Protein AF-A0A855GTX8-F1 (afdb_monomer_lite)

Organism: NCBI:txid69966

Structure (mmCIF, N/CA/C/O backbone):
data_AF-A0A855GTX8-F1
#
_entry.id   AF-A0A855GTX8-F1
#
loop_
_atom_site.group_PDB
_atom_site.id
_atom_site.type_symbol
_atom_site.label_atom_id
_atom_site.label_alt_id
_atom_site.label_comp_id
_atom_site.label_asym_id
_atom_site.label_entity_id
_atom_site.label_seq_id
_atom_site.pdbx_PDB_ins_code
_atom_site.Cartn_x
_atom_site.Cartn_y
_atom_site.Cartn_z
_atom_site.occupancy
_atom_site.B_iso_or_equiv
_atom_site.auth_seq_id
_atom_site.auth_comp_id
_atom_site.auth_asym_id
_atom_site.auth_atom_id
_atom_site.pdbx_PDB_model_num
ATOM 1 N N . MET A 1 1 ? 10.709 -0.666 -20.023 1.00 70.56 1 MET A N 1
ATOM 2 C CA . MET A 1 1 ? 11.473 0.275 -19.164 1.00 70.56 1 MET A CA 1
ATOM 3 C C . MET A 1 1 ? 10.762 1.585 -18.748 1.00 70.56 1 MET A C 1
ATOM 5 O O . MET A 1 1 ? 10.363 1.675 -17.596 1.00 70.56 1 MET A O 1
ATOM 9 N N . PHE A 1 2 ? 10.620 2.634 -19.586 1.00 75.50 2 PHE A N 1
ATOM 10 C CA . PHE A 1 2 ? 10.096 3.952 -19.126 1.00 75.50 2 PHE A CA 1
ATOM 11 C C . PHE A 1 2 ? 8.632 3.899 -18.656 1.00 75.50 2 PHE A C 1
ATOM 13 O O . PHE A 1 2 ? 8.280 4.463 -17.623 1.00 75.50 2 PHE A O 1
ATOM 20 N N . PHE A 1 3 ? 7.789 3.171 -19.390 1.00 78.75 3 PHE A N 1
ATOM 21 C CA . PHE A 1 3 ? 6.381 2.980 -19.041 1.00 78.75 3 PHE A CA 1
ATOM 22 C C . PHE A 1 3 ? 6.213 2.196 -17.727 1.00 78.75 3 PHE A C 1
ATOM 24 O O . PHE A 1 3 ? 5.403 2.574 -16.886 1.00 78.75 3 PHE A O 1
ATOM 31 N N . ASP A 1 4 ? 7.047 1.175 -17.498 1.00 78.38 4 ASP A N 1
ATOM 32 C CA . ASP A 1 4 ? 7.040 0.382 -16.261 1.00 78.38 4 ASP A CA 1
ATOM 33 C C . ASP A 1 4 ? 7.415 1.222 -15.035 1.00 78.38 4 ASP A C 1
ATOM 35 O O . ASP A 1 4 ? 6.800 1.084 -13.982 1.00 78.38 4 ASP A O 1
ATOM 39 N N . ILE A 1 5 ? 8.371 2.149 -15.174 1.00 84.69 5 ILE A N 1
ATOM 40 C CA . ILE A 1 5 ? 8.756 3.076 -14.098 1.00 84.69 5 ILE A CA 1
ATOM 41 C C . ILE A 1 5 ? 7.587 4.000 -13.728 1.00 84.69 5 ILE A C 1
ATOM 43 O O . ILE A 1 5 ? 7.331 4.220 -12.545 1.00 84.69 5 ILE A O 1
ATOM 47 N N . ILE A 1 6 ? 6.841 4.508 -14.715 1.00 88.19 6 ILE A N 1
ATOM 48 C CA . ILE A 1 6 ? 5.648 5.332 -14.462 1.00 88.19 6 ILE A CA 1
ATOM 49 C C . ILE A 1 6 ? 4.575 4.517 -13.734 1.00 88.19 6 ILE A C 1
ATOM 51 O O . ILE A 1 6 ? 3.999 5.003 -12.760 1.00 88.19 6 ILE A O 1
ATOM 55 N N . ILE A 1 7 ? 4.334 3.275 -14.164 1.00 87.44 7 ILE A N 1
ATOM 56 C CA . ILE A 1 7 ? 3.376 2.373 -13.512 1.00 87.44 7 ILE A CA 1
ATOM 57 C C . ILE A 1 7 ? 3.784 2.112 -12.060 1.00 87.44 7 ILE A C 1
ATOM 59 O O . ILE A 1 7 ? 2.952 2.221 -11.163 1.00 87.44 7 ILE A O 1
ATOM 63 N N . ILE A 1 8 ? 5.062 1.819 -11.810 1.00 88.69 8 ILE A N 1
ATOM 64 C CA . ILE A 1 8 ? 5.597 1.606 -10.461 1.00 88.69 8 ILE A CA 1
ATOM 65 C C . ILE A 1 8 ? 5.364 2.840 -9.584 1.00 88.69 8 ILE A C 1
ATOM 67 O O . ILE A 1 8 ? 4.883 2.706 -8.459 1.00 88.69 8 ILE A O 1
ATOM 71 N N . LEU A 1 9 ? 5.663 4.040 -10.091 1.00 90.62 9 LEU A N 1
ATOM 72 C CA . LEU A 1 9 ? 5.450 5.288 -9.357 1.00 90.62 9 LEU A CA 1
ATOM 73 C C . LEU A 1 9 ? 3.967 5.506 -9.039 1.00 90.62 9 LEU A C 1
ATOM 75 O O . LEU A 1 9 ? 3.629 5.782 -7.890 1.00 90.62 9 LEU A O 1
ATOM 79 N N . MET A 1 10 ? 3.076 5.311 -10.015 1.00 91.75 10 MET A N 1
ATOM 80 C CA . MET A 1 10 ? 1.629 5.406 -9.799 1.00 91.75 10 MET A CA 1
ATOM 81 C C . MET A 1 10 ? 1.134 4.405 -8.752 1.00 91.75 10 MET A C 1
ATOM 83 O O . MET A 1 10 ? 0.355 4.775 -7.874 1.00 91.75 10 MET A O 1
ATOM 87 N N . LEU A 1 11 ? 1.603 3.155 -8.804 1.00 91.06 11 LEU A N 1
ATOM 88 C CA . LEU A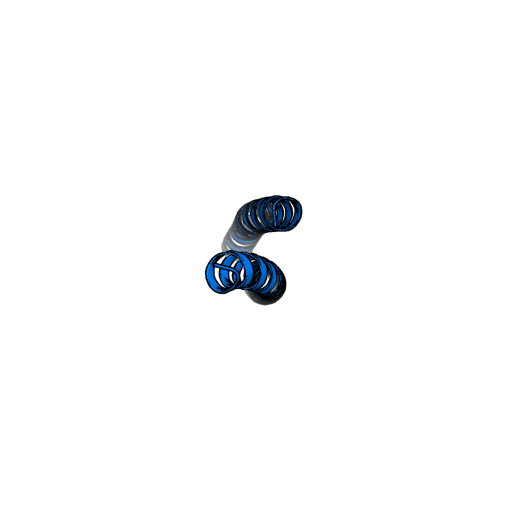 1 11 ? 1.235 2.117 -7.842 1.00 91.06 11 LEU A CA 1
ATOM 89 C C . LEU A 1 11 ? 1.761 2.424 -6.436 1.00 91.06 11 LEU A C 1
ATOM 91 O O . LEU A 1 11 ? 1.029 2.232 -5.470 1.00 91.06 11 LEU A O 1
ATOM 95 N N . LEU A 1 12 ? 2.981 2.952 -6.298 1.00 92.12 12 LEU A N 1
ATOM 96 C CA . LEU A 1 12 ? 3.541 3.379 -5.009 1.00 92.12 12 LEU A CA 1
ATOM 97 C C . LEU A 1 12 ? 2.767 4.558 -4.407 1.00 92.12 12 LEU A C 1
ATOM 99 O O . LEU A 1 12 ? 2.446 4.563 -3.214 1.00 92.12 12 LEU A O 1
ATOM 103 N N . THR A 1 13 ? 2.425 5.554 -5.226 1.00 92.94 13 THR A N 1
ATOM 104 C CA . THR A 1 13 ? 1.608 6.688 -4.784 1.00 92.94 13 THR A CA 1
ATOM 105 C C . THR A 1 13 ? 0.202 6.230 -4.401 1.00 92.94 13 THR A C 1
ATOM 107 O O . THR A 1 13 ? -0.285 6.590 -3.332 1.00 92.94 13 THR A O 1
ATOM 110 N N . GLY A 1 14 ? -0.426 5.375 -5.211 1.00 92.31 14 GLY A N 1
ATOM 111 C CA . GLY A 1 14 ? -1.737 4.798 -4.916 1.00 92.31 14 GLY A CA 1
ATOM 112 C C . GLY A 1 14 ? -1.738 3.948 -3.645 1.00 92.31 14 GLY A C 1
ATOM 113 O O . GLY A 1 14 ? -2.641 4.077 -2.822 1.00 92.31 14 GLY A O 1
ATOM 114 N N . LEU A 1 15 ? -0.698 3.136 -3.438 1.00 93.06 15 LEU A N 1
ATOM 115 C CA . LEU A 1 15 ? -0.533 2.310 -2.244 1.00 93.06 15 LEU A CA 1
ATOM 116 C C . LEU A 1 15 ? -0.390 3.165 -0.984 1.00 93.06 15 LEU A C 1
ATOM 118 O O . LEU A 1 15 ? -1.075 2.919 0.005 1.00 93.06 15 LEU A O 1
ATOM 122 N N . SER A 1 16 ? 0.473 4.182 -1.015 1.00 93.06 16 SER A N 1
ATOM 123 C CA . SER A 1 16 ? 0.703 5.048 0.147 1.00 93.06 16 SER A CA 1
ATOM 124 C C . SER A 1 16 ? -0.545 5.854 0.526 1.00 93.06 16 SER A C 1
ATOM 126 O O . SER A 1 16 ? -0.919 5.876 1.699 1.00 93.06 16 SER A O 1
ATOM 128 N N . LEU A 1 17 ? -1.248 6.434 -0.454 1.00 95.12 17 LEU A N 1
ATOM 129 C CA . LEU A 1 17 ? -2.531 7.114 -0.237 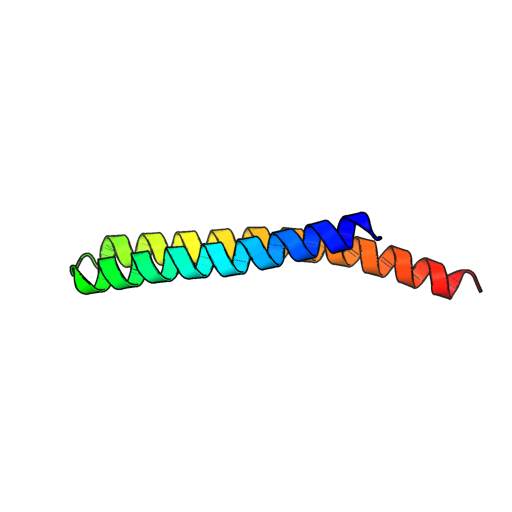1.00 95.12 17 LEU A CA 1
ATOM 130 C C . LEU A 1 17 ? -3.621 6.159 0.256 1.00 95.12 17 LEU A C 1
ATOM 132 O O . LEU A 1 17 ? -4.320 6.475 1.218 1.00 95.12 17 LEU A O 1
ATOM 136 N N . GLY A 1 18 ? -3.758 4.990 -0.371 1.00 91.81 18 GLY A N 1
ATOM 137 C CA . GLY A 1 18 ? -4.766 3.996 -0.007 1.00 91.81 18 GLY A CA 1
ATOM 138 C C . GLY A 1 18 ? -4.589 3.497 1.425 1.00 91.81 18 GLY A C 1
ATOM 139 O O . GLY A 1 18 ? -5.538 3.512 2.207 1.00 91.81 18 GLY A O 1
ATOM 140 N N . VAL A 1 19 ? -3.359 3.141 1.805 1.00 93.81 19 VAL A N 1
ATOM 141 C CA . VAL A 1 19 ? -3.035 2.719 3.175 1.00 93.81 19 VAL A CA 1
ATOM 142 C C . VAL A 1 19 ? -3.264 3.857 4.169 1.00 93.81 19 VAL A C 1
ATOM 144 O O . VAL A 1 19 ? -3.817 3.620 5.239 1.00 93.81 19 VAL A O 1
ATOM 147 N N . TYR A 1 20 ? -2.901 5.097 3.827 1.00 94.81 20 TYR A N 1
ATOM 148 C CA . TYR A 1 20 ? -3.146 6.253 4.691 1.00 94.81 20 TYR A CA 1
ATOM 149 C C . TYR A 1 20 ? -4.641 6.471 4.971 1.00 94.81 20 TYR A C 1
ATOM 151 O O . TYR A 1 20 ? -5.037 6.635 6.127 1.00 94.81 20 TYR A O 1
ATOM 159 N N . ILE A 1 21 ? -5.480 6.431 3.931 1.00 94.25 21 ILE A N 1
ATOM 160 C CA . ILE A 1 21 ? -6.934 6.603 4.059 1.00 94.25 21 ILE A CA 1
ATOM 161 C C . ILE A 1 21 ? -7.529 5.475 4.907 1.00 94.25 21 ILE A C 1
ATOM 163 O O . ILE A 1 21 ? -8.258 5.749 5.861 1.00 94.25 21 ILE A O 1
ATOM 167 N N . MET A 1 22 ? -7.183 4.220 4.609 1.00 93.94 22 MET A N 1
ATOM 168 C CA . MET A 1 22 ? -7.711 3.072 5.348 1.00 93.94 22 MET A CA 1
ATOM 169 C C . MET A 1 22 ? -7.253 3.070 6.805 1.00 93.94 22 MET A C 1
ATOM 171 O O . MET A 1 22 ? -8.058 2.804 7.692 1.00 93.94 22 MET A O 1
ATOM 175 N N . ASN A 1 23 ? -6.005 3.453 7.086 1.00 93.56 23 ASN A N 1
ATOM 176 C CA . ASN A 1 23 ? -5.527 3.602 8.461 1.00 93.56 23 ASN A CA 1
ATOM 177 C C . ASN A 1 23 ? -6.329 4.643 9.239 1.00 93.56 23 ASN A C 1
ATOM 179 O O . ASN A 1 23 ? -6.625 4.428 10.413 1.00 93.56 23 ASN A O 1
ATOM 183 N N . ARG A 1 24 ? -6.720 5.750 8.602 1.00 94.38 24 ARG A N 1
ATOM 184 C CA . ARG A 1 24 ? -7.578 6.749 9.244 1.00 94.38 24 ARG A CA 1
ATOM 185 C C . ARG A 1 24 ? -8.948 6.166 9.601 1.00 94.38 24 ARG A C 1
ATOM 187 O O . ARG A 1 24 ? -9.376 6.319 10.739 1.00 94.38 24 ARG A O 1
ATOM 194 N N . VAL A 1 25 ? -9.572 5.434 8.675 1.00 93.56 25 VAL A N 1
ATOM 195 C CA . VAL A 1 25 ? -10.847 4.732 8.916 1.00 93.56 25 VAL A CA 1
ATOM 196 C C . VAL A 1 25 ? -10.715 3.715 10.052 1.00 93.56 25 VAL A C 1
ATOM 198 O O . VAL A 1 25 ? -11.540 3.697 10.958 1.00 93.56 25 VAL A O 1
ATOM 201 N N . ILE A 1 26 ? -9.648 2.912 10.061 1.00 92.25 26 ILE A N 1
ATOM 202 C CA . ILE A 1 26 ? -9.383 1.920 11.112 1.00 92.25 26 ILE A CA 1
ATOM 203 C C . ILE A 1 26 ? -9.259 2.596 12.485 1.00 92.25 26 ILE A C 1
ATOM 205 O O . ILE A 1 26 ? -9.840 2.121 13.459 1.00 92.25 26 ILE A O 1
ATOM 209 N N . ILE A 1 27 ? -8.527 3.712 12.574 1.00 93.50 27 ILE A N 1
ATOM 210 C CA . ILE A 1 27 ? -8.383 4.483 13.817 1.00 93.50 27 ILE A CA 1
ATOM 211 C C . ILE A 1 27 ? -9.738 5.018 14.288 1.00 93.50 27 ILE A C 1
ATOM 213 O O . ILE A 1 27 ? -10.026 4.977 15.486 1.00 93.50 27 ILE A O 1
ATOM 217 N N . ASP A 1 28 ? -10.567 5.513 13.372 1.00 93.69 28 ASP A N 1
ATOM 218 C CA . ASP A 1 28 ? -11.887 6.039 13.711 1.00 93.69 28 ASP A CA 1
ATOM 219 C C . ASP A 1 28 ? -12.835 4.920 14.190 1.00 93.69 28 ASP A C 1
ATOM 221 O O . ASP A 1 28 ? -13.533 5.103 15.188 1.00 93.69 28 ASP A O 1
ATOM 225 N N . GLU A 1 29 ? -12.767 3.720 13.604 1.00 92.12 29 GLU A N 1
ATOM 226 C CA . GLU A 1 29 ? -13.494 2.535 14.090 1.00 92.12 29 GLU A CA 1
ATOM 227 C C . GLU A 1 29 ? -13.008 2.064 15.471 1.00 92.12 29 GLU A C 1
A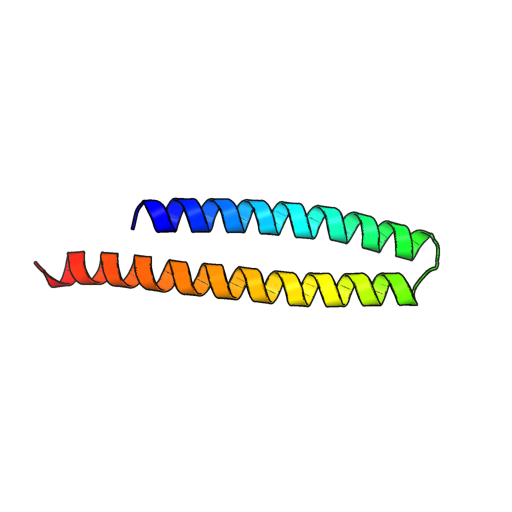TOM 229 O O . GLU A 1 29 ? -13.815 1.681 16.324 1.00 92.12 29 GLU A O 1
ATOM 234 N N . PHE A 1 30 ? -11.699 2.137 15.743 1.00 90.62 30 PHE A N 1
ATOM 235 C CA . PHE A 1 30 ? -11.163 1.858 17.080 1.00 90.62 30 PHE A CA 1
ATOM 236 C C . PHE A 1 30 ? -11.661 2.868 18.121 1.00 90.62 30 PHE A C 1
ATOM 238 O O . PHE A 1 30 ? -12.018 2.469 19.231 1.00 90.62 30 PHE A O 1
ATOM 245 N N . LYS A 1 31 ? -11.742 4.160 17.775 1.00 93.00 31 LYS A N 1
ATOM 246 C CA . LYS A 1 31 ? -12.308 5.197 18.658 1.00 93.00 31 LYS A CA 1
ATOM 247 C C . LYS A 1 31 ? -13.798 4.987 18.919 1.00 93.00 31 LYS A C 1
ATOM 249 O O . LYS A 1 31 ? -14.254 5.242 20.029 1.00 93.00 31 LYS A O 1
ATOM 254 N N . ALA A 1 32 ? -14.536 4.489 17.928 1.00 92.69 32 ALA A N 1
ATOM 255 C CA . ALA A 1 32 ? -15.950 4.142 18.051 1.00 92.69 32 ALA A CA 1
ATOM 256 C C . ALA A 1 32 ? -16.206 2.843 18.848 1.00 92.69 32 ALA A C 1
ATOM 258 O O . ALA A 1 32 ? -17.353 2.430 18.980 1.00 92.69 32 ALA A O 1
ATOM 259 N N . GLN A 1 33 ? -15.158 2.193 19.378 1.00 91.06 33 GLN A N 1
ATOM 260 C CA . GLN A 1 33 ? -15.209 0.884 20.049 1.00 91.06 33 GLN A CA 1
ATOM 261 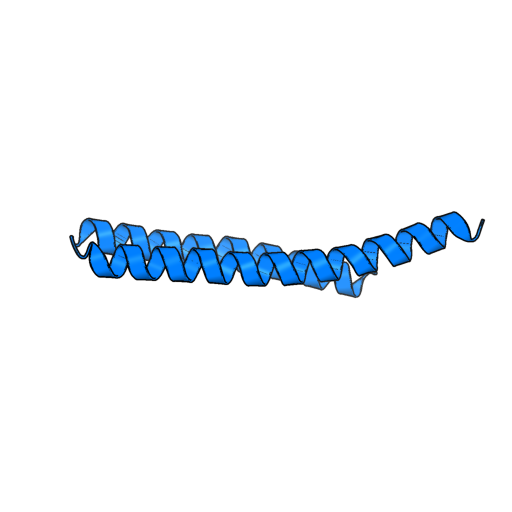C C . GLN A 1 33 ? -15.743 -0.265 19.169 1.00 91.06 33 GLN A C 1
ATOM 263 O O . GLN A 1 33 ? -16.055 -1.351 19.663 1.00 91.06 33 GLN A O 1
ATOM 268 N N . ASN A 1 34 ? -15.752 -0.094 17.845 1.00 89.38 34 ASN A N 1
ATOM 269 C CA . ASN A 1 34 ? -16.163 -1.105 16.870 1.00 89.38 34 ASN A CA 1
ATOM 270 C C . ASN A 1 34 ? -15.009 -2.059 16.528 1.00 89.38 34 ASN A C 1
ATOM 272 O O . ASN A 1 34 ? -14.617 -2.237 15.373 1.00 89.38 34 ASN A O 1
ATOM 276 N N . ILE A 1 35 ? -14.465 -2.717 17.551 1.00 89.69 35 ILE A N 1
ATOM 277 C CA . ILE A 1 35 ? -13.206 -3.473 17.470 1.00 89.69 35 ILE A CA 1
ATOM 278 C C . ILE A 1 35 ? -13.225 -4.538 16.357 1.00 89.69 35 ILE A C 1
ATOM 280 O O . ILE A 1 35 ? -12.254 -4.678 15.615 1.00 89.69 35 ILE A O 1
ATOM 284 N N . LYS A 1 36 ? -14.338 -5.267 16.184 1.00 91.38 36 LYS A N 1
ATOM 285 C CA . LYS A 1 36 ? -14.463 -6.279 15.117 1.00 91.38 36 LYS A CA 1
ATOM 286 C C . LYS A 1 36 ? -14.315 -5.680 13.715 1.00 91.38 36 LYS A C 1
ATOM 288 O O . LYS A 1 36 ? -13.618 -6.260 12.888 1.00 91.38 36 LYS A O 1
ATOM 293 N N . HIS A 1 37 ? -14.950 -4.539 13.454 1.00 88.31 37 HIS A N 1
ATOM 294 C CA . HIS A 1 37 ? -14.894 -3.887 12.144 1.00 88.31 37 HIS A CA 1
ATOM 295 C C . HIS A 1 37 ? -13.502 -3.312 11.882 1.00 88.31 37 HIS A C 1
ATOM 297 O O . HIS A 1 37 ? -12.956 -3.516 10.801 1.00 88.31 37 HIS A O 1
ATOM 303 N N . ALA A 1 38 ? -12.882 -2.706 12.898 1.00 89.94 38 ALA A N 1
ATOM 304 C CA . ALA A 1 38 ? -11.512 -2.211 12.810 1.00 89.94 38 ALA A CA 1
ATOM 305 C C . ALA A 1 38 ? -10.519 -3.319 12.404 1.00 89.94 38 ALA A C 1
ATOM 307 O O . ALA A 1 38 ? -9.713 -3.120 11.495 1.00 89.94 38 ALA A O 1
ATOM 308 N N . TYR A 1 39 ? -10.620 -4.514 13.005 1.00 91.12 39 TYR A N 1
ATOM 309 C CA . TYR A 1 39 ? -9.785 -5.656 12.615 1.00 91.12 39 TYR A CA 1
ATOM 310 C C . TYR A 1 39 ? -10.043 -6.123 11.180 1.00 91.12 39 TYR A C 1
ATOM 312 O O . TYR A 1 39 ? -9.087 -6.392 10.456 1.00 91.12 39 TYR A O 1
ATOM 320 N N . ILE A 1 40 ? -11.304 -6.198 10.747 1.00 93.62 40 ILE A N 1
ATOM 321 C CA . ILE A 1 40 ? -11.645 -6.593 9.371 1.00 93.62 40 ILE A CA 1
ATOM 322 C C . ILE A 1 40 ? -11.009 -5.624 8.367 1.00 93.62 40 ILE A C 1
ATOM 324 O O . ILE A 1 40 ? -10.328 -6.065 7.440 1.00 93.62 40 ILE A O 1
ATOM 328 N N . TYR A 1 41 ? -11.166 -4.314 8.574 1.00 91.88 41 TYR A N 1
ATOM 329 C CA . TYR A 1 41 ? -10.564 -3.308 7.699 1.00 91.88 41 TYR A CA 1
ATOM 330 C C . TYR A 1 41 ? -9.039 -3.377 7.697 1.00 91.88 41 TYR A C 1
ATOM 332 O O . TYR A 1 41 ? -8.424 -3.236 6.639 1.00 91.88 41 TYR A O 1
ATOM 340 N N . LEU A 1 42 ? -8.423 -3.657 8.846 1.00 92.00 42 LEU A N 1
ATOM 341 C CA . LEU A 1 42 ? -6.979 -3.832 8.952 1.00 92.00 42 LEU A CA 1
ATOM 342 C C . LEU A 1 42 ? -6.500 -5.029 8.121 1.00 92.00 42 LEU A C 1
ATOM 344 O O . LEU A 1 42 ? -5.606 -4.869 7.290 1.00 92.00 42 LEU A O 1
ATOM 348 N N . TYR A 1 43 ? -7.134 -6.196 8.259 1.00 93.25 43 TYR A N 1
ATOM 349 C CA . TYR A 1 43 ? -6.770 -7.384 7.478 1.00 93.25 43 TYR A CA 1
ATOM 350 C C . TYR A 1 43 ? -6.985 -7.195 5.973 1.00 93.25 43 TYR A C 1
ATOM 352 O O . TYR A 1 43 ? -6.117 -7.569 5.182 1.00 93.25 43 TYR A O 1
ATOM 360 N N . ILE A 1 44 ? -8.094 -6.569 5.567 1.00 93.38 44 ILE A N 1
ATOM 361 C CA . ILE A 1 44 ? -8.359 -6.254 4.155 1.00 93.38 44 ILE A CA 1
ATOM 362 C C . ILE A 1 44 ? -7.285 -5.309 3.606 1.00 93.38 44 ILE A C 1
ATOM 364 O O . ILE A 1 44 ? -6.775 -5.530 2.509 1.00 93.38 44 ILE A O 1
ATOM 368 N N . THR A 1 45 ? -6.895 -4.291 4.377 1.00 93.56 45 THR A N 1
ATOM 369 C CA . THR A 1 45 ? -5.870 -3.322 3.965 1.00 93.56 45 THR A CA 1
ATOM 370 C C . THR A 1 45 ? -4.502 -3.985 3.821 1.00 93.56 45 THR A C 1
ATOM 372 O O . THR A 1 45 ? -3.807 -3.738 2.837 1.00 93.56 45 THR A O 1
ATOM 375 N N . MET A 1 46 ? -4.126 -4.876 4.747 1.00 92.38 46 MET A N 1
ATOM 376 C CA . MET A 1 46 ? -2.874 -5.638 4.657 1.00 92.38 46 MET A CA 1
ATOM 377 C C . MET A 1 46 ? -2.848 -6.545 3.424 1.00 92.38 46 MET A C 1
ATOM 379 O O . MET A 1 46 ? -1.864 -6.551 2.685 1.00 92.38 46 MET A O 1
ATOM 383 N N . PHE A 1 47 ? -3.929 -7.287 3.170 1.00 94.50 47 PHE A N 1
ATOM 384 C CA . PHE A 1 47 ? -4.008 -8.177 2.012 1.00 94.50 47 PHE A CA 1
ATOM 385 C C . PHE A 1 47 ? -4.012 -7.401 0.686 1.00 94.50 47 PHE A C 1
ATOM 387 O O . PHE A 1 47 ? -3.308 -7.768 -0.254 1.00 94.50 47 PHE A O 1
ATOM 394 N N . GLY A 1 48 ? -4.737 -6.281 0.627 1.00 91.88 48 GLY A N 1
ATOM 395 C CA . GLY A 1 48 ? -4.721 -5.381 -0.525 1.00 91.88 48 GLY A CA 1
ATOM 396 C C . GLY A 1 48 ? -3.329 -4.805 -0.793 1.00 91.88 48 GLY A C 1
ATOM 397 O O . GLY A 1 48 ? -2.870 -4.811 -1.934 1.00 91.88 48 GLY A O 1
ATOM 398 N N . ALA A 1 49 ? -2.616 -4.380 0.254 1.00 93.12 49 ALA A N 1
ATOM 399 C CA . ALA A 1 49 ? -1.250 -3.884 0.128 1.00 93.12 49 ALA A CA 1
ATOM 400 C C . ALA A 1 49 ? -0.291 -4.959 -0.407 1.00 93.12 49 ALA A C 1
ATOM 402 O O . ALA A 1 49 ? 0.513 -4.671 -1.293 1.00 93.12 49 ALA A O 1
ATOM 403 N N . LEU A 1 50 ? -0.410 -6.203 0.068 1.00 93.94 50 LEU A N 1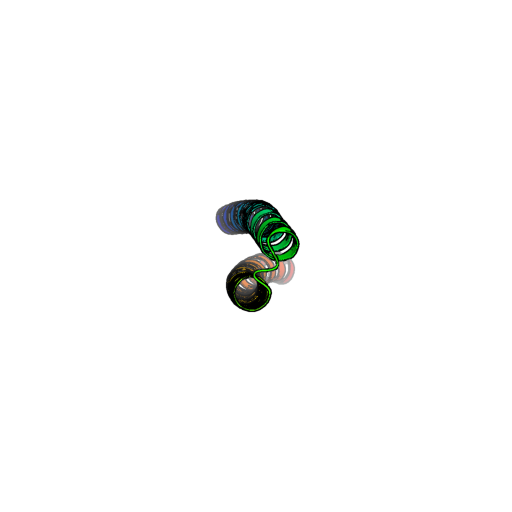
ATOM 404 C CA . LEU A 1 50 ? 0.389 -7.328 -0.427 1.00 93.94 50 LEU A CA 1
ATOM 405 C C . LEU A 1 50 ? 0.188 -7.568 -1.928 1.00 93.94 50 LEU A C 1
ATOM 407 O O . LEU A 1 50 ? 1.168 -7.756 -2.648 1.00 93.94 50 LEU A O 1
ATOM 411 N N . LEU A 1 51 ? -1.056 -7.514 -2.416 1.00 92.44 51 LEU A N 1
ATOM 412 C CA . LEU A 1 51 ? -1.348 -7.663 -3.844 1.00 92.44 51 LEU A CA 1
ATOM 413 C C . LEU A 1 51 ? -0.702 -6.554 -4.681 1.00 92.44 51 LEU A C 1
ATOM 415 O O . LEU A 1 51 ? -0.074 -6.838 -5.698 1.00 92.44 51 LEU A O 1
ATOM 419 N N . VAL A 1 52 ? -0.807 -5.298 -4.242 1.00 91.62 52 VAL A N 1
ATOM 420 C CA . VAL A 1 52 ? -0.200 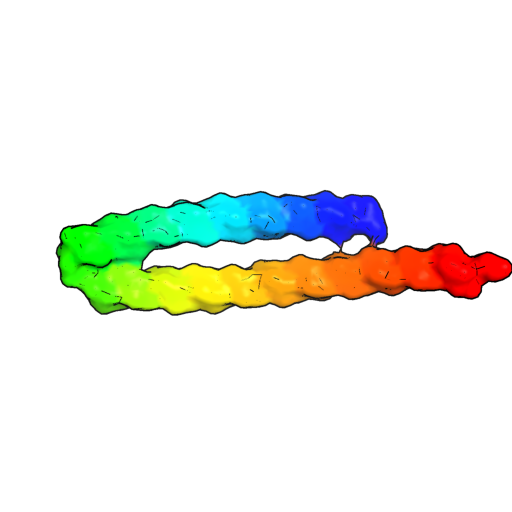-4.166 -4.960 1.00 91.62 52 VAL A CA 1
ATOM 421 C C . VAL A 1 52 ? 1.326 -4.283 -4.979 1.00 91.62 52 VAL A C 1
ATOM 423 O O . VAL A 1 52 ? 1.946 -4.080 -6.021 1.00 91.62 52 VAL A O 1
ATOM 426 N N . VAL A 1 53 ? 1.942 -4.675 -3.860 1.00 93.62 53 VAL A N 1
ATOM 427 C CA . VAL A 1 53 ? 3.392 -4.906 -3.780 1.00 93.62 53 VAL A CA 1
ATOM 428 C C . VAL A 1 53 ? 3.835 -6.049 -4.698 1.00 93.62 53 VAL A C 1
ATOM 430 O O . VAL A 1 53 ? 4.881 -5.937 -5.338 1.00 93.62 53 VAL A O 1
ATOM 433 N N . ALA A 1 54 ? 3.048 -7.121 -4.826 1.00 91.75 54 ALA A N 1
ATOM 434 C CA . ALA A 1 54 ? 3.345 -8.199 -5.769 1.00 91.75 54 ALA A CA 1
ATOM 435 C C . ALA A 1 54 ? 3.371 -7.694 -7.224 1.00 91.75 54 ALA A C 1
ATOM 437 O O . ALA A 1 54 ? 4.300 -8.011 -7.967 1.00 91.75 54 ALA A O 1
ATOM 438 N N . VAL A 1 55 ? 2.412 -6.842 -7.608 1.00 89.31 55 VAL A N 1
ATOM 439 C CA . VAL A 1 55 ? 2.376 -6.222 -8.946 1.00 89.31 55 VAL A CA 1
ATOM 440 C C . VAL A 1 55 ? 3.576 -5.296 -9.161 1.00 89.31 55 VAL A C 1
ATOM 442 O O . VAL A 1 55 ? 4.233 -5.381 -10.196 1.00 89.31 55 VAL A O 1
ATOM 445 N N . ILE A 1 56 ? 3.921 -4.463 -8.173 1.00 90.50 56 ILE A N 1
ATOM 446 C CA . ILE A 1 56 ? 5.118 -3.605 -8.228 1.00 90.50 56 ILE A CA 1
ATOM 447 C C . ILE A 1 56 ? 6.382 -4.451 -8.429 1.00 90.50 56 ILE A C 1
ATOM 449 O O . ILE A 1 56 ? 7.221 -4.118 -9.263 1.00 90.50 56 ILE A O 1
ATOM 453 N N . THR A 1 57 ? 6.508 -5.555 -7.690 1.00 89.31 57 THR A N 1
ATOM 454 C CA . THR A 1 57 ? 7.663 -6.462 -7.770 1.00 89.31 57 THR A CA 1
ATOM 455 C C . THR A 1 57 ? 7.785 -7.079 -9.163 1.00 89.31 57 THR A C 1
ATOM 457 O O . THR A 1 57 ? 8.879 -7.118 -9.724 1.00 89.31 57 THR A O 1
ATOM 460 N N . PHE A 1 58 ? 6.664 -7.495 -9.758 1.00 88.31 58 PHE A N 1
ATOM 461 C CA . PHE A 1 58 ? 6.624 -7.998 -11.131 1.00 88.31 58 PHE A CA 1
ATOM 462 C C . PHE A 1 58 ? 7.061 -6.935 -12.154 1.00 88.31 58 PHE A C 1
ATOM 464 O O . PHE A 1 58 ? 7.902 -7.206 -13.009 1.00 88.31 58 PHE A O 1
ATOM 471 N N . CYS A 1 59 ? 6.573 -5.695 -12.035 1.00 86.31 59 CYS A N 1
ATOM 472 C CA . CYS A 1 59 ? 7.020 -4.593 -12.896 1.00 86.31 59 CYS A CA 1
ATOM 473 C C . CYS A 1 59 ? 8.524 -4.308 -12.736 1.00 86.31 59 CYS A C 1
ATOM 475 O O . CYS A 1 59 ? 9.221 -4.084 -13.726 1.00 86.31 59 CYS A O 1
ATOM 477 N N . PHE A 1 60 ? 9.049 -4.362 -11.508 1.00 85.56 60 PHE A N 1
ATOM 478 C CA . PHE A 1 60 ? 10.477 -4.180 -11.240 1.00 85.56 60 PHE A CA 1
ATOM 479 C C . PHE A 1 60 ? 11.351 -5.269 -11.869 1.00 85.56 60 PHE A C 1
ATOM 481 O O . PHE A 1 60 ? 12.438 -4.955 -12.352 1.00 85.56 60 PHE A O 1
ATOM 488 N N . GLN A 1 61 ? 10.894 -6.527 -11.898 1.00 86.38 61 GLN A N 1
ATOM 489 C CA . GLN A 1 61 ? 11.617 -7.613 -12.570 1.00 86.38 61 GLN A CA 1
ATOM 490 C C . GLN A 1 61 ? 11.831 -7.312 -14.057 1.00 86.38 61 GLN A C 1
ATOM 492 O O . GLN A 1 61 ? 12.947 -7.469 -14.549 1.00 86.38 61 GLN A O 1
ATOM 497 N N . ASN A 1 62 ? 10.810 -6.806 -14.753 1.00 81.38 62 ASN A N 1
ATOM 498 C CA . ASN A 1 62 ? 10.929 -6.441 -16.169 1.00 81.38 62 ASN A CA 1
ATOM 499 C C . ASN A 1 62 ? 11.931 -5.298 -16.386 1.00 81.38 62 ASN A C 1
ATOM 501 O O . ASN A 1 62 ? 12.758 -5.367 -17.291 1.00 81.38 62 ASN A O 1
ATOM 505 N N . VAL A 1 63 ? 11.928 -4.286 -15.511 1.00 82.12 63 VAL A N 1
ATOM 506 C CA . VAL A 1 63 ? 12.915 -3.191 -15.562 1.00 82.12 63 VAL A CA 1
ATOM 507 C C . VAL A 1 63 ? 14.339 -3.704 -15.318 1.00 82.12 63 VAL A C 1
ATOM 509 O O . VAL A 1 63 ? 15.271 -3.269 -15.992 1.00 82.12 63 VAL A O 1
ATOM 512 N N . LEU A 1 64 ? 14.521 -4.638 -14.380 1.00 80.88 64 LEU A N 1
ATOM 513 C CA . LEU A 1 64 ? 15.815 -5.267 -14.095 1.00 80.88 64 LEU A CA 1
ATOM 514 C C . LEU A 1 64 ? 16.337 -6.097 -15.274 1.00 80.88 64 LEU A C 1
ATOM 516 O O . LEU A 1 64 ? 17.530 -6.037 -15.564 1.00 80.88 64 LEU A O 1
ATOM 520 N N . ILE A 1 65 ? 15.462 -6.842 -15.958 1.00 83.44 65 ILE A N 1
ATOM 521 C CA . ILE A 1 65 ? 15.809 -7.624 -17.156 1.00 83.44 65 ILE A CA 1
ATOM 522 C C . ILE A 1 65 ? 16.188 -6.697 -18.321 1.00 83.44 65 ILE A C 1
ATOM 524 O O . ILE A 1 65 ? 17.171 -6.948 -19.017 1.00 83.44 65 ILE A O 1
ATOM 528 N N . ASP A 1 66 ? 15.449 -5.603 -18.519 1.00 77.62 66 ASP A N 1
ATOM 529 C CA . ASP A 1 66 ? 15.774 -4.594 -19.535 1.00 77.62 66 ASP A CA 1
ATOM 530 C C . ASP A 1 66 ? 17.161 -3.976 -19.281 1.00 77.62 66 ASP A C 1
ATOM 532 O O . ASP A 1 66 ? 17.969 -3.848 -20.203 1.00 77.62 66 ASP A O 1
ATOM 536 N N . PHE A 1 67 ? 17.469 -3.639 -18.024 1.00 78.31 67 PHE A N 1
ATOM 537 C CA . PHE A 1 67 ? 18.779 -3.114 -17.638 1.00 78.31 67 PHE A CA 1
ATOM 538 C C . PHE A 1 67 ? 19.899 -4.142 -17.816 1.00 78.31 67 PHE A C 1
ATOM 540 O O . PHE A 1 67 ? 20.950 -3.804 -18.357 1.00 78.31 67 PHE A O 1
ATOM 547 N N . SER A 1 68 ? 19.701 -5.387 -17.374 1.00 76.88 68 SER A N 1
ATOM 548 C CA . SER A 1 68 ? 20.732 -6.425 -17.471 1.00 76.88 68 SER A CA 1
ATOM 549 C C . SER A 1 68 ? 21.076 -6.744 -18.925 1.00 76.88 68 SER A C 1
ATOM 551 O O . SER A 1 68 ? 22.256 -6.861 -19.252 1.00 76.88 68 SER A O 1
ATOM 553 N N . ASN A 1 69 ? 20.080 -6.771 -19.815 1.00 78.25 69 ASN A N 1
ATOM 554 C CA . ASN A 1 69 ? 20.286 -6.909 -21.256 1.00 78.25 69 ASN A CA 1
ATOM 555 C C . ASN A 1 69 ? 21.093 -5.751 -21.855 1.00 78.25 69 ASN A C 1
ATOM 557 O O . ASN A 1 69 ? 21.834 -5.963 -22.810 1.00 78.25 69 ASN A O 1
ATOM 561 N N . LEU A 1 70 ? 20.977 -4.541 -21.306 1.00 75.31 70 LEU A N 1
ATOM 562 C CA . LEU A 1 70 ? 21.733 -3.373 -21.759 1.00 75.31 70 LEU A CA 1
ATOM 563 C C . LEU A 1 70 ? 23.225 -3.487 -21.408 1.00 75.31 70 LEU A C 1
ATOM 565 O O . LEU A 1 70 ? 24.071 -3.077 -22.197 1.00 75.31 70 LEU A O 1
ATOM 569 N N . PHE A 1 71 ? 23.548 -4.102 -20.266 1.00 72.44 71 PHE A N 1
ATOM 570 C CA . PHE A 1 71 ? 24.929 -4.369 -19.845 1.00 72.44 71 PHE A CA 1
ATOM 571 C C . PHE A 1 71 ? 25.535 -5.627 -20.484 1.00 72.44 71 PHE A C 1
ATOM 573 O O . PHE A 1 71 ? 26.736 -5.656 -20.729 1.00 72.44 71 PHE A O 1
ATOM 580 N N . TYR A 1 72 ? 24.729 -6.651 -20.784 1.00 64.25 72 TYR A N 1
ATOM 581 C CA . TYR A 1 72 ? 25.195 -7.900 -21.409 1.00 64.25 72 TYR A CA 1
ATOM 582 C C . TYR A 1 72 ? 25.393 -7.815 -22.931 1.00 64.25 72 TYR A C 1
ATOM 584 O O . TYR A 1 72 ? 25.931 -8.748 -23.523 1.00 64.25 72 TYR A O 1
ATOM 592 N N . ARG A 1 73 ? 24.940 -6.733 -23.580 1.00 57.91 73 ARG A N 1
ATOM 593 C CA . ARG A 1 73 ? 25.131 -6.495 -25.023 1.00 57.91 73 ARG A CA 1
ATOM 594 C C . ARG A 1 73 ? 26.354 -5.633 -25.367 1.00 57.91 73 ARG A C 1
ATOM 596 O O . ARG A 1 73 ? 26.490 -5.258 -26.531 1.00 57.91 73 ARG A O 1
ATOM 603 N N . SER A 1 74 ? 27.203 -5.317 -24.386 1.00 48.31 74 SER A N 1
ATOM 604 C CA . SER A 1 74 ? 28.548 -4.760 -24.606 1.00 48.31 74 SER A CA 1
ATOM 605 C C . SER A 1 74 ? 29.581 -5.865 -24.788 1.00 48.31 74 SER A C 1
ATOM 607 O O . SER A 1 74 ? 30.639 -5.525 -25.360 1.00 48.31 74 SER A O 1
#

Secondary structure (DSSP, 8-state):
-HHHHHHHHHHHHHHHHHHHHHHHHHHHHHHTT-HHHHHHHHHHHHHHHHHHHHHHHHHHHHHHHHHHHHHHT-

Sequence (74 aa):
MFFDIIIILMLLTGLSLGVYIMNRVIIDEFKAQNIKHAYIYLYITMFGALLVVAVITFCFQNVLIDFSNLFYRS

pLDDT: mean 87.55, std 8.77, range [48.31, 95.12]

Foldseek 3Di:
DVVLVVVLVVLVVCLVVLLVVLVVVLVVCVVVVVPVVSVVSVVVNVVVSVVSVVVSVVSVVVVVVVVVVVVVVD

Radius of gyration: 17.61 Å; chains: 1; bounding box: 45×15×45 Å